Protein AF-A0AAD8D7Z9-F1 (afdb_monomer)

Secondary structure (DSSP, 8-state):
--HHHHHHHHHHHHHHHHHHHHHHHHHHHHHHHHHHHHHHHHHHHHHTEEESSTTS--EEEHHHHHHHHT--SHHHHHHHHHHHHS-HHHHHHEETT-B--TT-TTSPPBEEPPHHHHHHHHHHHHHH-TT--HHHHHHHHHHHHHHHHHHHHHHHHHHT--

Foldseek 3Di:
DDPVVVVVVVVVVVVVVVVVVVVVVVVVVVVVVVVVVVVVVVVVQVVQWDQLAPPLPQTFGNVLSVVLVPDPDLLSNLLSLLVRRDPLVLLLQAACCWADDPVCPPGDTGHHDDVSSLVSSVRSSCVVPVPDDPVNSNVSSRVSSVVSNVVVVVVVVVVVVD

Sequence (162 aa):
MSAKQDRCDNILKKLKAAHEEADSEADQLMALKNKVEKLEEENNSLKHKGEIHPGSNVFAEELAWALTNKATSCTSFVRSLTLAVFDVETLVRSNLRGGRNKRQQDGERKDGLDSTKVHAIYAATLAKFPTATKSQIGSTINRKIAELRHNLRKQDTDKSSD

Nearest PDB structures (foldseek):
  4ix7-assembly1_B  TM=8.708E-01  e=8.596E-07  Drosophila melanogaster
  4x0g-assembly2_D  TM=8.511E-01  e=5.430E-06  Drosophila melanogaster
  7yul-assembly1_A  TM=9.260E-01  e=1.452E-03  Homo sapiens
  8yzs-assembly2_B  TM=8.467E-01  e=2.075E-03  Homo sapiens
  7bv9-assembly1_A  TM=8.140E-01  e=3.990E-03  Homo sapiens

Mean predicted aligned error: 10.51 Å

InterPro domains:
  IPR018379 BEN domain [PF10523] (76-144)
  IPR018379 BEN domain [PS51457] (55-152)
  IPR018379 BEN domain [SM01025] (75-152)

pLDDT: mean 89.29, std 10.15, range [48.78, 98.44]

Radius of gyration: 27.88 Å; Cα contacts (8 Å, |Δi|>4): 133; chains: 1; bounding box: 58×41×95 Å

Organism: NCBI:txid40147

Solvent-accessible surface area (backbone atoms only — not comparable to full-atom values): 9048 Å² total; per-residue (Å²): 134,60,77,66,57,62,51,51,54,54,50,53,53,52,54,50,53,55,49,56,52,50,54,53,51,51,54,52,50,51,57,49,49,57,51,49,54,54,50,50,53,51,50,54,57,58,72,41,47,39,69,61,29,93,92,55,89,40,58,19,45,38,67,49,44,55,57,25,68,67,44,91,42,70,66,57,24,53,53,42,44,50,59,36,66,39,56,68,71,57,41,59,57,31,32,84,79,30,54,60,51,88,90,37,88,85,46,76,71,24,48,49,47,63,62,68,58,52,50,32,51,52,50,34,45,42,71,78,34,73,87,62,49,73,66,60,54,52,50,49,52,50,50,50,33,52,50,53,46,52,52,52,57,49,54,56,55,58,67,73,74,114

Structure (mmCIF, N/CA/C/O backbone):
data_AF-A0AAD8D7Z9-F1
#
_entry.id   AF-A0AAD8D7Z9-F1
#
loop_
_atom_site.group_PDB
_atom_site.id
_atom_site.type_symbol
_atom_site.label_atom_id
_atom_site.label_alt_id
_atom_site.label_comp_id
_atom_site.label_asym_id
_atom_site.label_entity_id
_atom_site.label_seq_id
_atom_site.pdbx_PDB_ins_code
_atom_site.Cartn_x
_atom_site.Cartn_y
_atom_site.Cartn_z
_atom_site.occupancy
_atom_site.B_iso_or_equiv
_atom_site.auth_seq_id
_atom_site.auth_comp_id
_atom_site.auth_asym_id
_atom_site.auth_atom_id
_atom_site.pdbx_PDB_model_num
ATOM 1 N N . MET A 1 1 ? -23.787 8.115 73.960 1.00 55.91 1 MET A N 1
ATOM 2 C CA . MET A 1 1 ? -23.881 8.461 72.525 1.00 55.91 1 MET A CA 1
ATOM 3 C C . MET A 1 1 ? -25.241 7.982 72.040 1.00 55.91 1 MET A C 1
ATOM 5 O O . MET A 1 1 ? -25.643 6.888 72.408 1.00 55.91 1 MET A O 1
ATOM 9 N N . SER A 1 2 ? -26.020 8.857 71.403 1.00 69.50 2 SER A N 1
ATOM 10 C CA . SER A 1 2 ? -27.437 8.620 71.082 1.00 69.50 2 SER A CA 1
ATOM 11 C C . SER A 1 2 ? -27.564 7.673 69.890 1.00 69.50 2 SER A C 1
ATOM 13 O O . SER A 1 2 ? -26.926 7.919 68.875 1.00 69.50 2 SER A O 1
ATOM 15 N N . ALA A 1 3 ? -28.441 6.665 69.956 1.00 71.56 3 ALA A N 1
ATOM 16 C CA . ALA A 1 3 ? -28.712 5.720 68.860 1.00 71.56 3 ALA A CA 1
ATOM 17 C C . ALA A 1 3 ? -29.113 6.394 67.527 1.00 71.56 3 ALA A C 1
ATOM 19 O O . ALA A 1 3 ? -29.082 5.774 66.465 1.00 71.56 3 ALA A O 1
ATOM 20 N N . LYS A 1 4 ? -29.499 7.678 67.565 1.00 74.06 4 LYS A N 1
ATOM 21 C CA . LYS A 1 4 ? -29.727 8.497 66.367 1.00 74.06 4 LYS A CA 1
ATOM 22 C C . LYS A 1 4 ? -28.421 8.893 65.662 1.00 74.06 4 LYS A C 1
ATOM 24 O O . LYS A 1 4 ? -28.411 8.942 64.438 1.00 74.06 4 LYS A O 1
ATOM 29 N N . GLN A 1 5 ? -27.347 9.135 66.414 1.00 78.12 5 GLN A N 1
ATOM 30 C CA . GLN A 1 5 ? -26.030 9.517 65.896 1.00 78.12 5 GLN A CA 1
ATOM 31 C C . GLN A 1 5 ? -25.410 8.360 65.102 1.00 78.12 5 GLN A C 1
ATOM 33 O O . GLN A 1 5 ? -25.093 8.522 63.928 1.00 78.12 5 GLN A O 1
ATOM 38 N N . ASP A 1 6 ? -25.396 7.162 65.693 1.00 81.19 6 ASP A N 1
ATOM 39 C CA . ASP A 1 6 ? -24.858 5.955 65.052 1.00 81.19 6 ASP A CA 1
ATOM 40 C C . ASP A 1 6 ? -25.623 5.600 63.766 1.00 81.19 6 ASP A C 1
ATOM 42 O O . ASP A 1 6 ? -25.055 5.094 62.798 1.00 81.19 6 ASP A O 1
ATOM 46 N N . ARG A 1 7 ? -26.932 5.893 63.726 1.00 83.69 7 ARG A N 1
ATOM 47 C CA . ARG A 1 7 ? -27.777 5.670 62.547 1.00 83.69 7 ARG A CA 1
ATOM 48 C C . ARG A 1 7 ? -27.447 6.646 61.417 1.00 83.69 7 ARG A C 1
ATOM 50 O O . ARG A 1 7 ? -27.408 6.223 60.263 1.00 83.69 7 ARG A O 1
ATOM 57 N N . CYS A 1 8 ? -27.188 7.915 61.736 1.00 84.75 8 CYS A N 1
ATOM 58 C CA . CYS A 1 8 ? -26.749 8.910 60.756 1.00 84.75 8 CYS A CA 1
ATOM 59 C C . CYS A 1 8 ? -25.375 8.563 60.172 1.00 84.75 8 CYS A C 1
ATOM 61 O O . CYS A 1 8 ? -25.218 8.596 58.953 1.00 84.75 8 CYS A O 1
ATOM 63 N N . ASP A 1 9 ? -24.420 8.152 61.005 1.00 87.62 9 ASP A N 1
ATOM 64 C CA . ASP A 1 9 ? -23.067 7.804 60.555 1.00 87.62 9 ASP A CA 1
ATOM 65 C C . ASP A 1 9 ? -23.071 6.587 59.619 1.00 87.62 9 ASP A C 1
ATOM 67 O O . ASP A 1 9 ? -22.369 6.558 58.605 1.00 87.62 9 ASP A O 1
ATOM 71 N N . ASN A 1 10 ? -23.929 5.601 59.898 1.00 87.81 10 ASN A N 1
ATOM 72 C CA . ASN A 1 10 ? -24.093 4.424 59.044 1.00 87.81 10 ASN A CA 1
ATOM 73 C C . ASN A 1 10 ? -24.720 4.772 57.680 1.00 87.81 10 ASN A C 1
ATOM 75 O O . ASN A 1 10 ? -24.324 4.217 56.655 1.00 87.81 10 ASN A O 1
ATOM 79 N N . ILE A 1 11 ? -25.676 5.710 57.646 1.00 89.56 11 ILE A N 1
ATOM 80 C CA . ILE A 1 11 ? -26.268 6.214 56.395 1.00 89.56 11 ILE A CA 1
ATOM 81 C C . ILE A 1 11 ? -25.214 6.971 55.579 1.00 89.56 11 ILE A C 1
ATOM 83 O O . ILE A 1 11 ? -25.060 6.705 54.390 1.00 89.56 11 ILE A O 1
ATOM 87 N N . LEU A 1 12 ? -24.438 7.849 56.217 1.00 86.50 12 LEU A N 1
ATOM 88 C CA . LEU A 1 12 ? -23.358 8.606 55.577 1.00 86.50 12 LEU A CA 1
ATOM 89 C C . LEU A 1 12 ? -22.285 7.693 54.973 1.00 86.50 12 LEU A C 1
ATOM 91 O O . LEU A 1 12 ? -21.824 7.932 53.859 1.00 86.50 12 LEU A O 1
ATOM 95 N N . LYS A 1 13 ? -21.913 6.620 55.680 1.00 90.00 13 LYS A N 1
ATOM 96 C CA . LYS A 1 13 ? -20.932 5.641 55.198 1.00 90.00 13 LYS A CA 1
ATOM 97 C C . LYS A 1 13 ? -21.442 4.861 53.982 1.00 90.00 13 LYS A C 1
ATOM 99 O O . LYS A 1 13 ? -20.690 4.673 53.032 1.00 90.00 13 LYS A O 1
ATOM 104 N N . LYS A 1 14 ? -22.723 4.469 53.980 1.00 89.62 14 LYS A N 1
ATOM 105 C CA . LYS A 1 14 ? -23.369 3.827 52.821 1.00 89.62 14 LYS A CA 1
ATOM 106 C C . LYS A 1 14 ? -23.467 4.761 51.614 1.00 89.62 14 LYS A C 1
ATOM 108 O O . LYS A 1 14 ? -23.216 4.320 50.501 1.00 89.62 14 LYS A O 1
ATOM 113 N N . LEU A 1 15 ? -23.793 6.036 51.833 1.00 87.50 15 LEU A N 1
ATOM 114 C CA . LEU A 1 15 ? -23.876 7.033 50.760 1.00 87.50 15 LEU A CA 1
ATOM 115 C C . LEU A 1 15 ? -22.512 7.304 50.110 1.00 87.50 15 LEU A C 1
ATOM 117 O O . LEU A 1 15 ? -22.446 7.424 48.893 1.00 87.50 15 LEU A O 1
ATOM 121 N N . LYS A 1 16 ? -21.427 7.357 50.895 1.00 89.38 16 LYS A N 1
ATOM 122 C CA . LYS A 1 16 ? -20.064 7.511 50.354 1.00 89.38 16 LYS A CA 1
ATOM 123 C C . LYS A 1 16 ? -19.630 6.313 49.512 1.00 89.38 16 LYS A C 1
ATOM 125 O O . LYS A 1 16 ? -19.153 6.512 48.406 1.00 89.38 16 LYS A O 1
ATOM 130 N N . ALA A 1 17 ? -19.854 5.095 50.009 1.00 86.44 17 ALA A N 1
ATOM 131 C CA . ALA A 1 17 ? -19.523 3.881 49.264 1.00 86.44 17 ALA A CA 1
ATOM 132 C C . ALA A 1 17 ? -20.288 3.803 47.931 1.00 86.44 17 ALA A C 1
ATOM 134 O O . ALA A 1 17 ? -19.689 3.517 46.903 1.00 86.44 17 ALA A O 1
ATOM 135 N N . ALA A 1 18 ? -21.583 4.143 47.932 1.00 83.94 18 ALA A N 1
ATOM 136 C CA . ALA A 1 18 ? -22.387 4.181 46.710 1.00 83.94 18 ALA A CA 1
ATOM 137 C C . ALA A 1 18 ? -21.912 5.250 45.704 1.00 83.94 18 ALA A C 1
ATOM 139 O O . ALA A 1 18 ? -22.029 5.045 44.501 1.00 83.94 18 ALA A O 1
ATOM 140 N N . HIS A 1 19 ? -21.379 6.383 46.177 1.00 82.88 19 HIS A N 1
ATOM 141 C CA . HIS A 1 19 ? -20.808 7.416 45.307 1.00 82.88 19 HIS A CA 1
ATOM 142 C C . HIS A 1 19 ? -19.493 6.957 44.663 1.00 82.88 19 HIS A C 1
ATOM 144 O O . HIS A 1 19 ? -19.308 7.138 43.467 1.00 82.88 19 HIS A O 1
ATOM 150 N N . GLU A 1 20 ? -18.598 6.338 45.437 1.00 83.75 20 GLU A N 1
ATOM 151 C CA . GLU A 1 20 ? -17.330 5.796 44.920 1.00 83.75 20 GLU A CA 1
ATOM 152 C C . GLU A 1 20 ? -17.565 4.675 43.893 1.00 83.75 20 GLU A C 1
ATOM 154 O O . GLU A 1 20 ? -16.866 4.589 42.883 1.00 83.75 20 GLU A O 1
ATOM 159 N N . GLU A 1 21 ? -18.576 3.834 44.125 1.00 85.94 21 GLU A N 1
ATOM 160 C CA . GLU A 1 21 ? -18.978 2.772 43.199 1.00 85.94 21 GLU A CA 1
ATOM 161 C C . GLU A 1 21 ? -19.547 3.357 41.892 1.00 85.94 21 GLU A C 1
ATOM 163 O O . GLU A 1 21 ? -19.145 2.938 40.807 1.00 85.94 21 GLU A O 1
ATOM 168 N N . ALA A 1 22 ? -20.379 4.403 41.978 1.00 81.31 22 ALA A N 1
ATOM 169 C CA . ALA A 1 22 ? -20.911 5.112 40.812 1.00 81.31 22 ALA A CA 1
ATOM 170 C C . ALA A 1 22 ? -19.828 5.840 39.989 1.00 81.31 22 ALA A C 1
ATOM 172 O O . ALA A 1 22 ? -19.892 5.837 38.758 1.00 81.31 22 ALA A O 1
ATOM 173 N N . ASP A 1 23 ? -18.817 6.428 40.639 1.00 83.12 23 ASP A N 1
ATOM 174 C CA . ASP A 1 23 ? -17.679 7.050 39.946 1.00 83.12 23 ASP A CA 1
ATOM 175 C C . ASP A 1 23 ? -16.860 5.994 39.178 1.00 83.12 23 ASP A C 1
ATOM 177 O O . ASP A 1 23 ? -16.496 6.199 38.018 1.00 83.12 23 ASP A O 1
ATOM 181 N N . SER A 1 24 ? -16.647 4.814 39.777 1.00 88.75 24 SER A N 1
ATOM 182 C CA . SER A 1 24 ? -15.975 3.693 39.106 1.00 88.75 24 SER A CA 1
ATOM 183 C C . SER A 1 24 ? -16.762 3.174 37.897 1.00 88.75 24 SER A C 1
ATOM 185 O O . SER A 1 24 ? -16.171 2.872 36.856 1.00 88.75 24 SER A O 1
ATOM 187 N N . GLU A 1 25 ? -18.090 3.092 37.999 1.00 91.62 25 GLU A N 1
ATOM 188 C CA . GLU A 1 25 ? -18.959 2.717 36.878 1.00 91.62 25 GLU A CA 1
ATOM 189 C C . GLU A 1 25 ? -18.914 3.749 35.740 1.00 91.62 25 GLU A C 1
ATOM 191 O O . GLU A 1 25 ? -18.888 3.372 34.563 1.00 91.62 25 GLU A O 1
ATOM 196 N N . ALA A 1 26 ? -18.857 5.045 36.061 1.00 90.44 26 ALA A N 1
ATOM 197 C CA . ALA A 1 26 ? -18.771 6.115 35.070 1.00 90.44 26 ALA A CA 1
ATOM 198 C C . ALA A 1 26 ? -17.458 6.064 34.267 1.00 90.44 26 ALA A C 1
ATOM 200 O O . ALA A 1 26 ? -17.483 6.190 33.037 1.00 90.44 26 ALA A O 1
ATOM 201 N N . ASP A 1 27 ? -16.330 5.809 34.934 1.00 91.50 27 ASP A N 1
ATOM 202 C CA . ASP A 1 27 ? -15.025 5.639 34.287 1.00 91.50 27 ASP A CA 1
ATOM 203 C C . ASP A 1 27 ? -15.002 4.415 33.363 1.00 91.50 27 ASP A C 1
ATOM 205 O O . ASP A 1 27 ? -14.537 4.485 32.218 1.00 91.50 27 ASP A O 1
ATOM 209 N N . GLN A 1 28 ? -15.564 3.292 33.823 1.00 92.25 28 GLN A N 1
ATOM 210 C CA . GLN A 1 28 ? -15.706 2.084 33.008 1.00 92.25 28 GLN A CA 1
ATOM 211 C C . GLN A 1 28 ? -16.589 2.336 31.780 1.00 92.25 28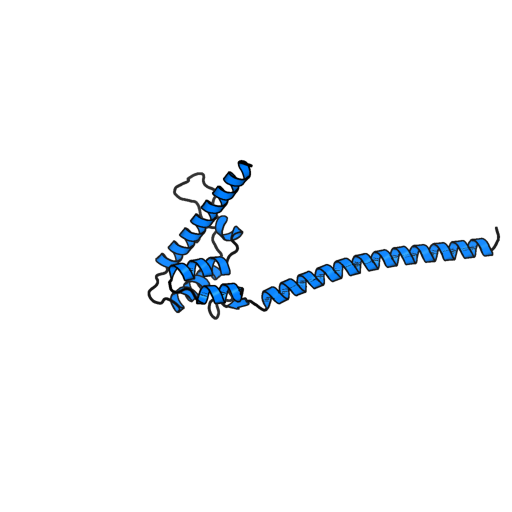 GLN A C 1
ATOM 213 O O . GLN A 1 28 ? -16.250 1.901 30.676 1.00 92.25 28 GLN A O 1
ATOM 218 N N . LEU A 1 29 ? -17.689 3.078 31.941 1.00 93.56 29 LEU A N 1
ATOM 219 C CA . LEU A 1 29 ? -18.580 3.443 30.843 1.00 93.56 29 LEU A CA 1
ATOM 220 C C . LEU A 1 29 ? -17.878 4.345 29.817 1.00 93.56 29 LEU A C 1
ATOM 222 O O . LEU A 1 29 ? -18.062 4.147 28.615 1.00 93.56 29 LEU A O 1
ATOM 226 N N . MET A 1 30 ? -17.056 5.304 30.258 1.00 92.50 30 MET A N 1
ATOM 227 C CA . MET A 1 30 ? -16.249 6.135 29.356 1.00 92.50 30 MET A CA 1
ATOM 228 C C . MET A 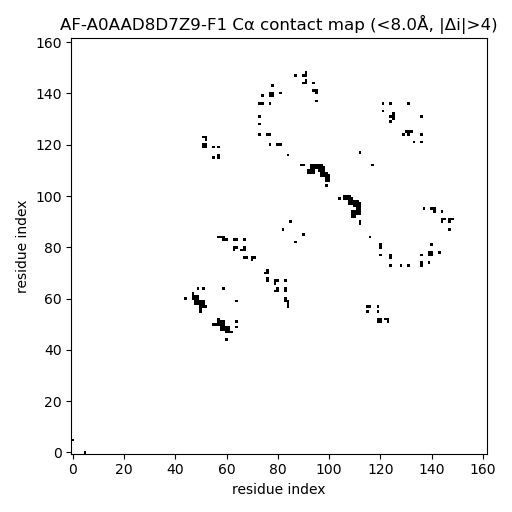1 30 ? -15.232 5.301 28.572 1.00 92.50 30 MET A C 1
ATOM 230 O O . MET A 1 30 ? -15.144 5.424 27.349 1.00 92.50 30 MET A O 1
ATOM 234 N N . ALA A 1 31 ? -14.507 4.404 29.245 1.00 94.19 31 ALA A N 1
ATOM 235 C CA . ALA A 1 31 ? -13.552 3.517 28.587 1.00 94.19 31 ALA A CA 1
ATOM 236 C C . ALA A 1 31 ? -14.234 2.611 27.548 1.00 94.19 31 ALA A C 1
ATOM 238 O O . ALA A 1 31 ? -13.701 2.397 26.455 1.00 94.19 31 ALA A O 1
ATOM 239 N N . LEU A 1 32 ? -15.432 2.108 27.865 1.00 94.62 32 LEU A N 1
ATOM 240 C CA . LEU A 1 32 ? -16.209 1.273 26.956 1.00 94.62 32 LEU A CA 1
ATOM 241 C C . LEU A 1 32 ? -16.701 2.062 25.736 1.00 94.62 32 LEU A C 1
ATOM 243 O O . LEU A 1 32 ? -16.567 1.571 24.618 1.00 94.62 32 LEU A O 1
ATOM 247 N N . LYS A 1 33 ? -17.205 3.289 25.926 1.00 94.38 33 LYS A N 1
ATOM 248 C CA . LYS A 1 33 ? -17.637 4.172 24.828 1.00 94.38 33 LYS A CA 1
ATOM 249 C C . LYS A 1 33 ? -16.502 4.462 23.848 1.00 94.38 33 LYS A C 1
ATOM 251 O O . LYS A 1 33 ? -16.674 4.231 22.657 1.00 94.38 33 LYS A O 1
ATOM 256 N N . ASN A 1 34 ? -15.327 4.841 24.351 1.00 94.19 34 ASN A N 1
ATOM 257 C CA . ASN A 1 34 ? -14.151 5.095 23.510 1.00 94.19 34 ASN A CA 1
ATOM 258 C C . ASN A 1 34 ? -13.728 3.843 22.725 1.00 94.19 34 ASN A C 1
ATOM 260 O O . ASN A 1 34 ? -13.281 3.919 21.581 1.00 94.19 34 ASN A O 1
ATOM 264 N N . LYS A 1 35 ? -13.867 2.658 23.333 1.00 95.19 35 LYS A N 1
ATOM 265 C CA . LYS A 1 35 ? -13.570 1.390 22.663 1.00 95.19 35 LYS A CA 1
ATOM 266 C C . LYS A 1 35 ? -14.581 1.071 21.561 1.00 95.19 35 LYS A C 1
ATOM 268 O O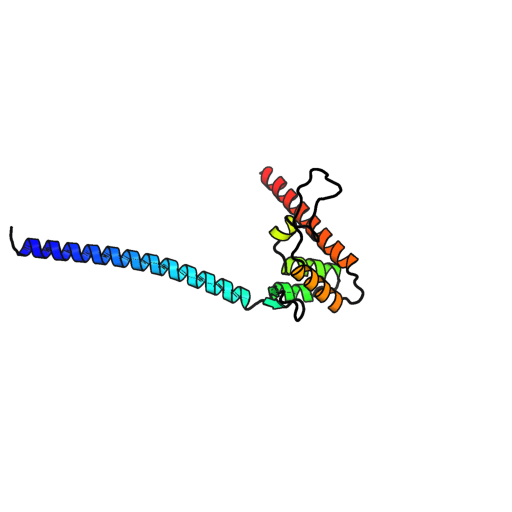 . LYS A 1 35 ? -14.171 0.576 20.516 1.00 95.19 35 LYS A O 1
ATOM 273 N N . VAL A 1 36 ? -15.868 1.340 21.787 1.00 94.25 36 VAL A N 1
ATOM 274 C CA . VAL A 1 36 ? -16.923 1.169 20.776 1.00 94.25 36 VAL A CA 1
ATOM 275 C C . VAL A 1 36 ? -16.693 2.111 19.600 1.00 94.25 36 VAL A C 1
ATOM 277 O O . VAL A 1 36 ? -16.656 1.635 18.474 1.00 94.25 36 VAL A O 1
ATOM 280 N N . GLU A 1 37 ? -16.434 3.394 19.852 1.00 94.19 37 GLU A N 1
ATOM 281 C CA . GLU A 1 37 ? -16.146 4.384 18.804 1.00 94.19 37 GLU A CA 1
ATOM 282 C C . GLU A 1 37 ? -14.959 3.949 17.932 1.00 94.19 37 GLU A C 1
ATOM 284 O O . GLU A 1 37 ? -15.065 3.872 16.710 1.00 94.19 37 GLU A O 1
ATOM 289 N N . LYS A 1 38 ? -13.860 3.512 18.559 1.00 91.94 38 LYS A N 1
ATOM 290 C CA . LYS A 1 38 ? -12.692 2.992 17.836 1.00 91.94 38 LYS A CA 1
ATOM 291 C C . LYS A 1 38 ? -13.014 1.758 16.980 1.00 91.94 38 LYS A C 1
ATOM 293 O O . LYS A 1 38 ? -12.491 1.611 15.877 1.00 91.94 38 LYS A O 1
ATOM 298 N N . LEU A 1 39 ? -13.855 0.854 17.484 1.00 88.94 39 LEU A N 1
ATOM 299 C CA . LEU A 1 39 ? -14.287 -0.336 16.743 1.00 88.94 39 LEU A CA 1
ATOM 300 C C . LEU A 1 39 ? -15.241 0.014 15.595 1.00 88.94 39 LEU A C 1
ATOM 302 O O . LEU A 1 39 ? -15.226 -0.660 14.566 1.00 88.94 39 LEU A O 1
ATOM 306 N N . GLU A 1 40 ? -16.071 1.044 15.750 1.00 87.50 40 GLU A N 1
ATOM 307 C CA . GLU A 1 40 ? -16.947 1.554 14.695 1.00 87.50 40 GLU A CA 1
ATOM 308 C C . GLU A 1 40 ? -16.141 2.209 13.569 1.00 87.50 40 GLU A C 1
ATOM 310 O O . GLU A 1 40 ? -16.402 1.934 12.396 1.00 87.50 40 GLU A O 1
ATOM 315 N N . GLU A 1 41 ? -15.114 2.992 13.906 1.00 82.75 41 GLU A N 1
ATOM 316 C CA . GLU A 1 41 ? -14.156 3.540 12.941 1.00 82.75 41 GLU A CA 1
ATOM 317 C C . GLU A 1 41 ? -13.420 2.431 12.178 1.00 82.75 41 GLU A C 1
ATOM 319 O O . GLU A 1 41 ? -13.343 2.463 10.946 1.00 82.75 41 GLU A O 1
ATOM 324 N N . GLU A 1 42 ? -12.925 1.410 12.884 1.00 78.06 42 GLU A N 1
ATOM 325 C CA . GLU A 1 42 ? -12.249 0.264 12.270 1.00 78.06 42 GLU A CA 1
ATOM 326 C C . GLU A 1 42 ? -13.196 -0.521 11.348 1.00 78.06 42 GLU A C 1
ATOM 328 O O . GLU A 1 42 ? -12.843 -0.831 10.207 1.00 78.06 42 GLU A O 1
ATOM 333 N N . ASN A 1 43 ? -14.434 -0.773 11.784 1.00 75.75 43 ASN A N 1
ATOM 334 C CA . ASN A 1 43 ? -15.447 -1.430 10.958 1.00 75.75 43 ASN A CA 1
ATOM 335 C C . ASN A 1 43 ? -15.811 -0.618 9.714 1.00 75.75 43 ASN A C 1
ATOM 337 O O . ASN A 1 43 ? -15.945 -1.186 8.630 1.00 75.75 43 ASN A O 1
ATOM 341 N N . ASN A 1 44 ? -15.974 0.698 9.839 1.00 71.81 44 ASN A N 1
ATOM 342 C CA . ASN A 1 44 ? -16.254 1.554 8.690 1.00 71.81 44 ASN A CA 1
ATOM 343 C C . ASN A 1 44 ? -15.063 1.585 7.724 1.00 71.81 44 ASN A C 1
ATOM 345 O O . ASN A 1 44 ? -15.261 1.457 6.517 1.00 71.81 44 ASN A O 1
ATOM 349 N N . SER A 1 45 ? -13.829 1.636 8.235 1.00 67.62 45 SER A N 1
ATOM 350 C CA . SER A 1 45 ? -12.624 1.501 7.410 1.00 67.62 45 SER A CA 1
ATOM 351 C C . SER A 1 45 ? -12.594 0.169 6.655 1.00 67.62 45 SER A C 1
ATOM 353 O O . SER A 1 45 ? -12.195 0.134 5.494 1.00 67.62 45 SER A O 1
ATOM 355 N N . LEU A 1 46 ? -13.029 -0.933 7.275 1.00 67.62 46 LEU A N 1
ATOM 356 C CA . LEU A 1 46 ? -13.070 -2.256 6.646 1.00 67.62 46 LEU A CA 1
ATOM 357 C C . LEU A 1 46 ? -14.175 -2.398 5.588 1.00 67.62 46 LEU A C 1
ATOM 359 O O . LEU A 1 46 ? -13.951 -3.076 4.586 1.00 67.62 46 LEU A O 1
ATOM 363 N N . LYS A 1 47 ? -15.336 -1.754 5.771 1.00 66.31 47 LYS A N 1
ATOM 364 C CA . LYS A 1 47 ? -16.465 -1.806 4.818 1.00 66.31 47 LYS A CA 1
ATOM 365 C C . LYS A 1 47 ? -16.147 -1.174 3.463 1.00 66.31 47 LYS A C 1
ATOM 367 O O . LYS A 1 47 ? -16.705 -1.599 2.457 1.00 66.31 47 LYS A O 1
ATOM 372 N N . HIS A 1 48 ? -15.235 -0.208 3.429 1.00 72.38 48 HIS A N 1
ATOM 373 C CA . HIS A 1 48 ? -14.848 0.523 2.223 1.00 72.38 48 HIS A CA 1
ATOM 374 C C . HIS A 1 48 ? -13.517 0.032 1.659 1.00 72.38 48 HIS A C 1
ATOM 376 O O . HIS A 1 48 ? -12.642 0.835 1.343 1.00 72.38 48 HIS A O 1
ATOM 382 N N . LYS A 1 49 ? -13.311 -1.285 1.558 1.00 83.06 49 LYS A N 1
ATOM 383 C CA . LYS A 1 49 ? -12.093 -1.847 0.959 1.00 83.06 49 LYS A CA 1
ATOM 384 C C . LYS A 1 49 ? -12.419 -2.712 -0.252 1.00 83.06 49 LYS A C 1
ATOM 386 O O . LYS A 1 49 ? -13.190 -3.661 -0.164 1.00 83.06 49 LYS A O 1
ATOM 391 N N . GLY A 1 50 ? -11.805 -2.385 -1.386 1.00 86.62 50 GLY A N 1
ATOM 392 C CA . GLY A 1 50 ? -11.904 -3.152 -2.625 1.00 86.62 50 GLY A CA 1
ATOM 393 C C . GLY A 1 50 ? -10.726 -4.109 -2.774 1.00 86.62 50 GLY A C 1
ATOM 394 O O . GLY A 1 50 ? -9.579 -3.723 -2.533 1.00 86.62 50 GLY A O 1
ATOM 395 N N . GLU A 1 51 ? -10.989 -5.352 -3.181 1.00 93.31 51 GLU A N 1
ATOM 396 C CA . GLU A 1 51 ? -9.918 -6.292 -3.519 1.00 93.31 51 GLU A CA 1
ATOM 397 C C . GLU A 1 51 ? -9.195 -5.812 -4.787 1.00 93.31 51 GLU A C 1
ATOM 399 O O . GLU A 1 51 ? -9.823 -5.546 -5.815 1.00 93.31 51 GLU A O 1
ATOM 404 N N . ILE A 1 52 ? -7.866 -5.686 -4.726 1.00 95.38 52 ILE A N 1
ATOM 405 C CA . ILE A 1 52 ? -7.086 -5.112 -5.836 1.00 95.38 52 ILE A CA 1
ATOM 406 C C . ILE A 1 52 ? -6.910 -6.087 -7.005 1.00 95.38 52 ILE A C 1
ATOM 408 O O . ILE A 1 52 ? -6.645 -5.681 -8.138 1.00 95.38 52 ILE A O 1
ATOM 412 N N . HIS A 1 53 ? -7.029 -7.384 -6.726 1.00 95.06 53 HIS A N 1
ATOM 413 C CA . HIS A 1 53 ? -7.008 -8.459 -7.706 1.00 95.06 53 HIS A CA 1
ATOM 414 C C . HIS A 1 53 ? -7.812 -9.648 -7.165 1.00 95.06 53 HIS A C 1
ATOM 416 O O . HIS A 1 53 ? -7.511 -10.073 -6.050 1.00 95.06 53 HIS A O 1
ATOM 422 N N . PRO A 1 54 ? -8.777 -10.206 -7.918 1.00 93.81 54 PRO A N 1
ATOM 423 C CA . PRO A 1 54 ? -9.615 -11.303 -7.440 1.00 93.81 54 PRO A CA 1
ATOM 424 C C . PRO A 1 54 ? -8.814 -12.496 -6.906 1.00 93.81 54 PRO A C 1
ATOM 426 O O . PRO A 1 54 ? -7.915 -12.999 -7.582 1.00 93.81 54 PRO A O 1
ATOM 429 N N . GLY A 1 55 ? -9.159 -12.958 -5.705 1.00 93.88 55 GLY A N 1
ATOM 430 C CA . GLY A 1 55 ? -8.537 -14.117 -5.056 1.00 93.88 55 GLY A CA 1
ATOM 431 C C . GLY A 1 55 ? -7.140 -13.861 -4.482 1.00 93.88 55 GLY A C 1
ATOM 432 O O . GLY A 1 55 ? -6.469 -14.804 -4.064 1.00 93.88 55 GLY A O 1
ATOM 433 N N . SER A 1 56 ? -6.683 -12.607 -4.452 1.00 94.31 56 SER A N 1
ATOM 434 C CA . SER A 1 56 ? -5.415 -12.238 -3.819 1.00 94.31 56 SER A CA 1
ATOM 435 C C . SER A 1 56 ? -5.536 -12.035 -2.310 1.00 94.31 56 SER A C 1
ATOM 437 O O . SER A 1 56 ? -4.520 -12.086 -1.619 1.00 94.31 56 SER A O 1
ATOM 439 N N . ASN A 1 57 ? -6.750 -11.787 -1.802 1.00 94.44 57 ASN A N 1
ATOM 440 C CA . ASN A 1 57 ? -7.019 -11.340 -0.432 1.00 94.44 57 ASN A CA 1
ATOM 441 C C . ASN A 1 57 ? -6.229 -10.076 -0.042 1.00 94.44 57 ASN A C 1
ATOM 443 O O . ASN A 1 57 ? -5.959 -9.831 1.135 1.00 94.44 57 ASN A O 1
ATOM 447 N N . VAL A 1 58 ? -5.848 -9.262 -1.032 1.00 95.50 58 VAL A N 1
ATOM 448 C CA . VAL A 1 58 ? -5.193 -7.971 -0.823 1.00 95.50 58 VAL A CA 1
ATOM 449 C C . VAL A 1 58 ? -6.187 -6.876 -1.156 1.00 95.50 58 VAL A C 1
ATOM 451 O O . VAL A 1 58 ? -6.706 -6.790 -2.269 1.00 95.50 58 VAL A O 1
ATOM 454 N N . PHE A 1 59 ? -6.426 -6.018 -0.175 1.00 94.31 59 PHE A N 1
ATOM 455 C CA . PHE A 1 59 ? -7.431 -4.975 -0.260 1.00 94.31 59 PHE A CA 1
ATOM 456 C C . PHE A 1 59 ? -6.792 -3.594 -0.166 1.00 94.31 59 PHE A C 1
ATOM 458 O O . PHE A 1 59 ? -5.798 -3.403 0.538 1.00 94.31 59 PHE A O 1
ATOM 465 N N . ALA A 1 60 ? -7.391 -2.639 -0.863 1.00 93.31 60 ALA A N 1
ATOM 466 C CA . ALA A 1 60 ? -7.081 -1.222 -0.764 1.00 93.31 60 ALA A CA 1
ATOM 467 C C . ALA A 1 60 ? -8.348 -0.453 -0.382 1.00 93.31 60 ALA A C 1
ATOM 469 O O . ALA A 1 60 ? -9.457 -0.901 -0.675 1.00 93.31 60 ALA A O 1
ATOM 470 N N . GLU A 1 61 ? -8.183 0.706 0.253 1.00 91.81 61 GLU A N 1
ATOM 471 C CA . GLU A 1 61 ? -9.291 1.635 0.496 1.00 91.81 61 GLU A CA 1
ATOM 472 C C . GLU A 1 61 ? -10.034 1.933 -0.817 1.00 91.81 61 GLU A C 1
ATOM 474 O O . GLU A 1 61 ? -9.413 2.138 -1.860 1.00 91.81 61 GLU A O 1
ATOM 479 N N . GLU A 1 62 ? -11.361 1.956 -0.775 1.00 88.06 62 GLU A N 1
ATOM 480 C CA . GLU A 1 62 ? -12.251 2.075 -1.928 1.00 88.06 62 GLU A CA 1
ATOM 481 C C . GLU A 1 62 ? -11.943 3.326 -2.752 1.00 88.06 62 GLU A C 1
ATOM 483 O O . GLU A 1 62 ? -11.793 3.239 -3.972 1.00 88.06 62 GLU A O 1
ATOM 488 N N . LEU A 1 63 ? -11.755 4.476 -2.096 1.00 89.94 63 LEU A N 1
ATOM 489 C CA . LEU A 1 63 ? -11.397 5.720 -2.774 1.00 89.94 63 LEU A CA 1
ATOM 490 C C . LEU A 1 63 ? -10.015 5.619 -3.435 1.00 89.94 63 LEU A C 1
ATOM 492 O O . LEU A 1 63 ? -9.861 5.958 -4.612 1.00 89.94 63 LEU A O 1
ATOM 496 N N . ALA A 1 64 ? -9.012 5.116 -2.710 1.00 92.38 64 ALA A N 1
ATOM 497 C CA . ALA A 1 64 ? -7.659 4.932 -3.232 1.00 92.38 64 ALA A CA 1
ATOM 498 C C . ALA A 1 64 ? -7.639 3.949 -4.416 1.00 92.38 64 ALA A C 1
ATOM 500 O O . ALA A 1 64 ? -6.943 4.172 -5.415 1.00 92.38 64 ALA A O 1
ATOM 501 N N . TRP A 1 65 ? -8.446 2.891 -4.347 1.00 93.44 65 TRP A N 1
ATOM 502 C CA . TRP A 1 65 ? -8.614 1.911 -5.410 1.00 93.44 65 TRP A CA 1
ATOM 503 C C . TRP A 1 65 ? -9.327 2.501 -6.630 1.00 93.44 65 TRP A C 1
ATOM 505 O O . TRP A 1 65 ? -8.860 2.336 -7.761 1.00 93.44 65 TRP A O 1
ATOM 515 N N . ALA A 1 66 ? -10.403 3.262 -6.427 1.00 91.38 66 ALA A N 1
ATOM 516 C CA . ALA A 1 66 ? -11.120 3.956 -7.493 1.00 91.38 66 ALA A CA 1
ATOM 517 C C . ALA A 1 66 ? -10.222 4.973 -8.215 1.00 91.38 66 ALA A C 1
ATOM 519 O O . ALA A 1 66 ? -10.197 5.020 -9.448 1.00 91.38 66 ALA A O 1
ATOM 520 N N . LEU A 1 67 ? -9.432 5.752 -7.470 1.00 92.50 67 LEU A 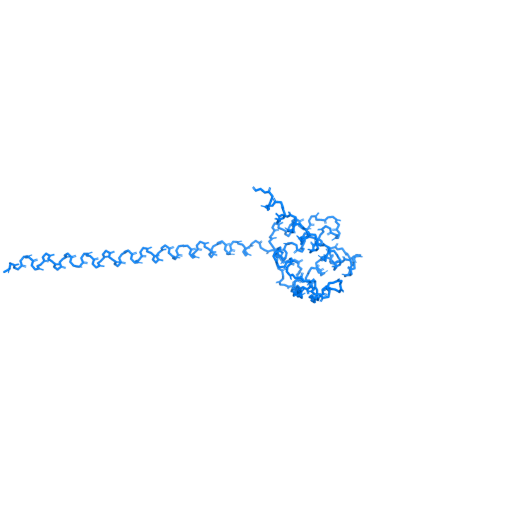N 1
ATOM 521 C CA . LEU A 1 67 ? -8.456 6.690 -8.032 1.00 92.50 67 LEU A CA 1
ATOM 522 C C . LEU A 1 67 ? -7.352 5.964 -8.805 1.00 92.50 67 LEU A C 1
ATOM 524 O O . LEU A 1 67 ? -6.999 6.371 -9.912 1.00 92.50 67 LEU A O 1
ATOM 528 N N . THR A 1 68 ? -6.847 4.858 -8.262 1.00 95.69 68 THR A N 1
ATOM 529 C CA . THR A 1 68 ? -5.851 4.019 -8.936 1.00 95.69 68 THR A CA 1
ATOM 530 C C . THR A 1 68 ? -6.387 3.482 -10.263 1.00 95.69 68 THR A C 1
ATOM 532 O O . THR A 1 68 ? -5.698 3.549 -11.280 1.00 95.69 68 THR A O 1
ATOM 535 N N . ASN A 1 69 ? -7.644 3.036 -10.303 1.00 93.88 69 ASN A N 1
ATOM 536 C CA . ASN A 1 69 ? -8.273 2.523 -11.520 1.00 93.88 69 ASN A CA 1
ATOM 537 C C . ASN A 1 69 ? -8.448 3.562 -12.634 1.00 93.88 69 ASN A C 1
ATOM 539 O O . ASN A 1 69 ? -8.500 3.178 -13.806 1.00 93.88 69 ASN A O 1
ATOM 543 N N . LYS A 1 70 ? -8.473 4.857 -12.305 1.00 95.25 70 LYS A N 1
ATOM 544 C CA . LYS A 1 70 ? -8.514 5.949 -13.292 1.00 95.25 70 LYS A CA 1
ATOM 545 C C . LYS A 1 70 ? -7.160 6.223 -13.958 1.00 95.25 70 LYS A C 1
ATOM 547 O O . LYS A 1 70 ? -7.104 6.992 -14.914 1.00 95.25 70 LYS A O 1
ATOM 552 N N . ALA A 1 71 ? -6.067 5.620 -13.487 1.00 96.56 71 ALA A N 1
ATOM 553 C CA . ALA A 1 71 ? -4.752 5.824 -14.082 1.00 96.56 71 ALA A CA 1
ATOM 554 C C . ALA A 1 71 ? -4.695 5.317 -15.536 1.00 96.56 71 ALA A C 1
ATOM 556 O O . ALA A 1 71 ? -5.032 4.169 -15.828 1.00 96.56 71 ALA A O 1
ATOM 557 N N . THR A 1 72 ? -4.205 6.175 -16.433 1.00 95.94 72 THR A N 1
ATOM 558 C CA . THR A 1 72 ? -4.118 5.921 -17.883 1.00 95.94 72 THR A CA 1
ATOM 559 C C . THR A 1 72 ? -2.799 5.287 -18.321 1.00 95.94 72 THR A C 1
ATOM 561 O O . THR A 1 72 ? -2.685 4.824 -19.452 1.00 95.94 72 THR A O 1
ATOM 564 N N . SER A 1 73 ? -1.793 5.238 -17.442 1.00 97.56 73 SER A N 1
ATOM 565 C CA . SER A 1 73 ? -0.492 4.627 -17.724 1.00 97.56 73 SER A CA 1
ATOM 566 C C . SER A 1 73 ? -0.128 3.577 -16.678 1.00 97.56 73 SER A C 1
ATOM 568 O O . SER A 1 73 ? -0.470 3.714 -15.499 1.00 97.56 73 SER A O 1
ATOM 570 N N . CYS A 1 74 ? 0.636 2.562 -17.094 1.00 97.69 74 CYS A N 1
ATOM 571 C CA . CYS A 1 74 ? 1.146 1.524 -16.196 1.00 97.69 74 CYS A CA 1
ATOM 572 C C . CYS A 1 74 ? 1.965 2.126 -15.044 1.00 97.69 74 CYS A C 1
ATOM 574 O O . CYS A 1 74 ? 1.834 1.701 -13.899 1.00 97.69 74 CYS A O 1
ATOM 576 N N . THR A 1 75 ? 2.799 3.131 -15.319 1.00 97.88 75 THR A N 1
ATOM 577 C CA . THR A 1 75 ? 3.627 3.771 -14.290 1.00 97.88 75 THR A CA 1
ATOM 578 C C . THR A 1 75 ? 2.773 4.498 -13.257 1.00 97.88 75 THR A C 1
ATOM 580 O O . THR A 1 75 ? 2.983 4.300 -12.061 1.00 97.88 75 THR A O 1
ATOM 583 N N . SER A 1 76 ? 1.802 5.308 -13.689 1.00 97.88 76 SER A N 1
ATOM 584 C CA . SER A 1 76 ? 0.901 6.008 -12.766 1.00 97.88 76 SER A CA 1
ATOM 585 C C . SER A 1 76 ? 0.069 5.020 -11.952 1.00 97.88 76 SER A C 1
ATOM 587 O O . SER A 1 76 ? -0.037 5.177 -10.740 1.00 97.88 76 SER A O 1
ATOM 589 N N . PHE A 1 77 ? -0.435 3.959 -12.589 1.00 98.44 77 PHE A N 1
ATOM 590 C CA . PHE A 1 77 ? -1.202 2.912 -11.921 1.00 98.44 77 PHE A CA 1
ATOM 591 C C . PHE A 1 77 ? -0.394 2.213 -10.826 1.00 98.44 77 PHE A C 1
ATOM 593 O O . PHE A 1 77 ? -0.826 2.181 -9.681 1.00 98.44 77 PHE A O 1
ATOM 600 N N . VAL A 1 78 ? 0.810 1.718 -11.140 1.00 98.44 78 VAL A N 1
ATOM 601 C CA . VAL A 1 78 ? 1.663 1.013 -10.166 1.00 98.44 78 VAL A CA 1
ATOM 602 C C . VAL A 1 78 ? 2.027 1.920 -8.995 1.00 98.44 78 VAL A C 1
ATOM 604 O O . VAL A 1 78 ? 2.036 1.472 -7.851 1.00 98.44 78 VAL A O 1
ATOM 607 N N . ARG A 1 79 ? 2.313 3.202 -9.251 1.00 98.00 79 ARG A N 1
ATOM 608 C CA . ARG A 1 79 ? 2.656 4.168 -8.197 1.00 98.00 79 ARG A CA 1
ATOM 609 C C . ARG A 1 79 ? 1.488 4.419 -7.248 1.00 98.00 79 ARG A C 1
ATOM 611 O O . ARG A 1 79 ? 1.709 4.394 -6.040 1.00 98.00 79 ARG A O 1
ATOM 618 N N . SER A 1 80 ? 0.288 4.641 -7.784 1.00 97.69 80 SER A N 1
ATOM 619 C CA . SER A 1 80 ? -0.918 4.835 -6.975 1.00 97.69 80 SER A CA 1
ATOM 620 C C . SER A 1 80 ? -1.286 3.562 -6.219 1.00 97.69 80 SER A C 1
ATOM 622 O O . SER A 1 80 ? -1.483 3.613 -5.010 1.00 97.69 80 SER A O 1
ATOM 624 N N . LEU A 1 81 ? -1.249 2.405 -6.887 1.00 97.75 81 LEU A N 1
ATOM 625 C CA . LEU A 1 81 ? -1.569 1.121 -6.268 1.00 97.75 81 LEU A CA 1
ATOM 626 C C . LEU A 1 81 ? -0.601 0.765 -5.134 1.00 97.75 81 LEU A C 1
ATOM 628 O O . LEU A 1 81 ? -1.020 0.265 -4.097 1.00 97.75 81 LEU A O 1
ATOM 632 N N . THR A 1 82 ? 0.691 1.059 -5.301 1.00 98.00 82 THR A N 1
ATOM 633 C CA . THR A 1 82 ? 1.697 0.825 -4.251 1.00 98.00 82 THR A CA 1
ATOM 634 C C . THR A 1 82 ? 1.356 1.600 -2.977 1.00 98.00 82 THR A C 1
ATOM 636 O O . THR A 1 82 ? 1.467 1.043 -1.891 1.00 98.00 82 THR A O 1
ATOM 639 N N . LEU A 1 83 ? 0.916 2.857 -3.106 1.00 96.94 83 LEU A N 1
ATOM 640 C CA . LEU A 1 83 ? 0.495 3.686 -1.970 1.00 96.94 83 LEU A CA 1
ATOM 641 C C . LEU A 1 83 ? -0.862 3.272 -1.394 1.00 96.94 83 LEU A C 1
ATOM 643 O O . LEU A 1 83 ? -1.107 3.487 -0.217 1.00 96.94 83 LEU A O 1
ATOM 647 N N . ALA A 1 84 ? -1.733 2.680 -2.210 1.00 95.88 84 ALA A N 1
ATOM 648 C CA . ALA A 1 84 ? -3.030 2.187 -1.758 1.00 95.88 84 ALA A CA 1
ATOM 649 C C . ALA A 1 84 ? -2.925 0.878 -0.944 1.00 95.88 84 ALA A C 1
ATOM 651 O O . ALA A 1 84 ? -3.837 0.546 -0.196 1.00 95.88 84 ALA A O 1
ATOM 652 N N . VAL A 1 85 ? -1.830 0.122 -1.106 1.00 96.62 85 VAL A N 1
ATOM 653 C CA . VAL A 1 85 ? -1.627 -1.216 -0.507 1.00 96.62 85 VAL A CA 1
ATOM 654 C C . VAL A 1 85 ? -0.621 -1.211 0.653 1.00 96.62 85 VAL A C 1
ATOM 656 O O . VAL A 1 85 ? -0.675 -2.076 1.541 1.00 96.62 85 VAL A O 1
ATOM 659 N N . PHE A 1 86 ? 0.322 -0.266 0.638 1.00 96.69 86 PHE A N 1
ATOM 660 C CA . PHE A 1 86 ? 1.376 -0.137 1.637 1.00 96.69 86 PHE A CA 1
ATOM 661 C C . PHE A 1 86 ? 1.411 1.261 2.241 1.00 96.69 86 PHE A C 1
ATOM 663 O O . PHE A 1 86 ? 1.491 2.256 1.519 1.00 96.69 86 PHE A O 1
ATOM 670 N N . ASP A 1 87 ? 1.506 1.308 3.566 1.00 94.81 87 ASP A N 1
ATOM 671 C CA . ASP A 1 87 ? 1.764 2.547 4.289 1.00 94.81 87 ASP A CA 1
ATOM 672 C C . ASP A 1 87 ? 3.138 3.114 3.923 1.00 94.81 87 ASP A C 1
ATOM 674 O O . ASP A 1 87 ? 4.113 2.379 3.706 1.00 94.81 87 ASP A O 1
ATOM 678 N N . VAL A 1 88 ? 3.237 4.445 3.906 1.00 95.31 88 VAL A N 1
ATOM 679 C CA . VAL A 1 88 ? 4.477 5.162 3.566 1.00 95.31 88 VAL A CA 1
ATOM 680 C C . VAL A 1 88 ? 5.636 4.723 4.462 1.00 95.31 88 VAL A C 1
ATOM 682 O O . VAL A 1 88 ? 6.733 4.472 3.964 1.00 95.31 88 VAL A O 1
ATOM 685 N N . GLU A 1 89 ? 5.369 4.546 5.753 1.00 94.56 89 GLU A N 1
ATOM 686 C CA . GLU A 1 89 ? 6.315 4.062 6.758 1.00 94.56 89 GLU A CA 1
ATOM 687 C C . GLU A 1 89 ? 6.921 2.695 6.400 1.00 94.56 89 GLU A C 1
ATOM 689 O O . GLU A 1 89 ? 8.139 2.492 6.462 1.00 94.56 89 GLU A O 1
ATOM 694 N N . THR A 1 90 ? 6.081 1.765 5.944 1.00 95.56 90 THR A N 1
ATOM 695 C CA . THR A 1 90 ? 6.520 0.445 5.476 1.00 95.56 90 THR A CA 1
ATOM 696 C C . THR A 1 90 ? 7.386 0.580 4.225 1.00 95.56 90 THR A C 1
ATOM 698 O O . THR A 1 90 ? 8.443 -0.049 4.128 1.00 95.56 90 THR A O 1
ATOM 701 N N . LEU A 1 91 ? 6.989 1.436 3.278 1.00 96.12 91 LEU A N 1
ATOM 702 C CA . LEU A 1 91 ? 7.724 1.655 2.030 1.00 96.12 91 LEU A CA 1
ATOM 703 C C . LEU A 1 91 ? 9.113 2.262 2.264 1.00 96.12 91 LEU A C 1
ATOM 705 O O . LEU A 1 91 ? 10.081 1.842 1.628 1.00 96.12 91 LEU A O 1
ATOM 709 N N . VAL A 1 92 ? 9.257 3.229 3.175 1.00 94.06 92 VAL A N 1
ATOM 710 C CA . VAL A 1 92 ? 10.564 3.857 3.433 1.00 94.06 92 VAL A CA 1
ATOM 711 C C . VAL A 1 92 ? 11.525 2.910 4.156 1.00 94.06 92 VAL A C 1
ATOM 713 O O . VAL A 1 92 ? 12.719 2.914 3.828 1.00 94.06 92 VAL A O 1
ATOM 716 N N . ARG A 1 93 ? 11.016 2.044 5.045 1.00 92.44 93 ARG A N 1
ATOM 717 C CA . ARG A 1 93 ? 11.809 1.052 5.793 1.00 92.44 93 ARG A CA 1
ATOM 718 C C . ARG A 1 93 ? 12.107 -0.239 5.023 1.00 92.44 93 ARG A C 1
ATOM 720 O O . ARG A 1 93 ? 13.076 -0.912 5.354 1.00 92.44 93 ARG A O 1
ATOM 727 N N . SER A 1 94 ? 11.380 -0.536 3.945 1.00 93.31 94 SER A N 1
ATOM 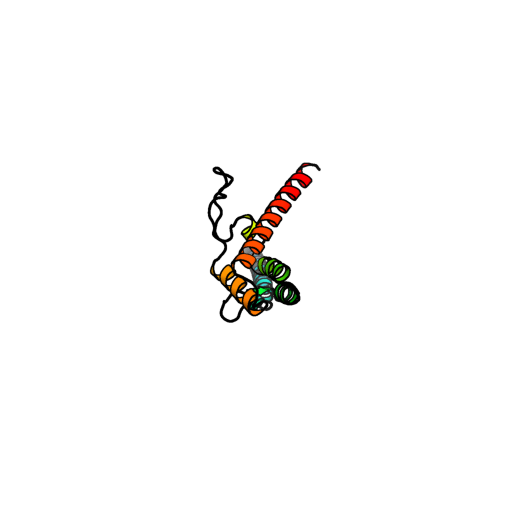728 C CA . SER A 1 94 ? 11.491 -1.815 3.221 1.00 93.31 94 SER A CA 1
ATOM 729 C C . SER A 1 94 ? 12.062 -1.677 1.810 1.00 93.31 94 SER A C 1
ATOM 731 O O . SER A 1 94 ? 11.893 -0.663 1.141 1.00 93.31 94 SER A O 1
ATOM 733 N N . ASN A 1 95 ? 12.719 -2.715 1.302 1.00 93.25 95 ASN A N 1
ATOM 734 C CA . ASN A 1 95 ? 13.075 -2.869 -0.109 1.00 93.25 95 ASN A CA 1
ATOM 735 C C . ASN A 1 95 ? 12.119 -3.856 -0.793 1.00 93.25 95 ASN A C 1
ATOM 737 O O . ASN A 1 95 ? 11.590 -4.754 -0.149 1.00 93.25 95 ASN A O 1
ATOM 741 N N . LEU A 1 96 ? 11.975 -3.780 -2.123 1.00 92.81 96 LEU A N 1
ATOM 742 C CA . LEU A 1 96 ? 11.083 -4.684 -2.869 1.00 92.81 96 LEU A CA 1
ATOM 743 C C . LEU A 1 96 ? 11.333 -6.178 -2.586 1.00 92.81 96 LEU A C 1
ATOM 745 O O . LEU A 1 96 ? 10.390 -6.956 -2.549 1.00 92.81 96 LEU A O 1
ATOM 749 N N . ARG A 1 97 ? 12.597 -6.582 -2.413 1.00 91.38 97 ARG A N 1
ATOM 750 C CA . ARG A 1 97 ? 13.000 -7.972 -2.109 1.00 91.38 97 ARG A CA 1
ATOM 751 C C . ARG A 1 97 ? 13.823 -8.090 -0.821 1.00 91.38 97 ARG A C 1
ATOM 753 O O . ARG A 1 97 ? 14.442 -9.119 -0.579 1.00 91.38 97 ARG A O 1
ATOM 760 N N . GLY A 1 98 ? 13.882 -7.017 -0.035 1.00 88.62 98 GLY A N 1
ATOM 761 C CA . GLY A 1 98 ? 14.766 -6.919 1.122 1.00 88.62 98 GLY A CA 1
ATOM 762 C C . GLY A 1 98 ? 16.247 -6.832 0.751 1.00 88.62 98 GLY A C 1
ATOM 763 O O . GLY A 1 98 ? 16.629 -6.715 -0.417 1.00 88.62 98 GLY A O 1
ATOM 764 N N . GLY A 1 99 ? 17.093 -6.858 1.776 1.00 86.50 99 GLY A N 1
ATOM 765 C CA . GLY A 1 99 ? 18.544 -6.907 1.635 1.00 86.50 99 GLY A CA 1
ATOM 766 C C . GLY A 1 99 ? 19.230 -5.551 1.760 1.00 86.50 99 GLY A C 1
ATOM 767 O O . GLY A 1 99 ? 18.634 -4.539 2.139 1.00 86.50 99 GLY A O 1
ATOM 768 N N . ARG A 1 100 ? 20.534 -5.560 1.480 1.00 80.38 100 ARG A N 1
ATOM 769 C CA . ARG A 1 100 ? 21.429 -4.417 1.669 1.00 80.38 100 ARG A CA 1
ATOM 770 C C . ARG A 1 100 ? 21.616 -3.658 0.359 1.00 80.38 100 ARG A C 1
ATOM 772 O O . ARG A 1 100 ? 21.633 -4.252 -0.721 1.00 80.38 100 ARG A O 1
ATOM 779 N N . ASN A 1 101 ? 21.770 -2.341 0.447 1.00 71.12 101 ASN A N 1
ATOM 780 C CA . ASN A 1 101 ? 22.121 -1.548 -0.723 1.00 71.12 101 ASN A CA 1
ATOM 781 C C . ASN A 1 101 ? 23.553 -1.897 -1.154 1.00 71.12 101 ASN A C 1
ATOM 783 O O . ASN A 1 101 ? 24.492 -1.669 -0.401 1.00 71.12 101 ASN A O 1
ATOM 787 N N . LYS A 1 102 ? 23.739 -2.407 -2.376 1.00 70.19 102 LYS A N 1
ATOM 788 C CA . LYS A 1 102 ? 25.070 -2.796 -2.880 1.00 70.19 102 LYS A CA 1
ATOM 789 C C . LYS A 1 102 ? 26.065 -1.630 -2.941 1.00 70.19 102 LYS A C 1
ATOM 791 O O . LYS A 1 102 ? 27.263 -1.867 -2.951 1.00 70.19 102 LYS A O 1
ATOM 796 N N . ARG A 1 103 ? 25.574 -0.387 -3.009 1.00 70.62 103 ARG A N 1
ATOM 797 C CA . ARG A 1 103 ? 26.405 0.827 -3.093 1.00 70.62 103 ARG A CA 1
ATOM 798 C C . ARG A 1 103 ? 26.809 1.402 -1.734 1.00 70.62 103 ARG A C 1
ATOM 800 O O . ARG A 1 103 ? 27.658 2.279 -1.694 1.00 70.62 103 ARG A O 1
ATOM 807 N N . GLN A 1 104 ? 26.197 0.947 -0.642 1.00 66.50 104 GLN A N 1
ATOM 808 C CA . GLN A 1 104 ? 26.527 1.378 0.716 1.00 66.50 104 GLN A CA 1
ATOM 809 C C . GLN A 1 104 ? 26.823 0.129 1.535 1.00 66.50 104 GLN A C 1
ATOM 811 O O . GLN A 1 104 ? 25.906 -0.508 2.052 1.00 66.50 104 GLN A O 1
ATOM 816 N N . GLN A 1 105 ? 28.104 -0.229 1.609 1.00 59.31 105 GLN A N 1
ATOM 817 C CA . GLN A 1 105 ? 28.558 -1.441 2.291 1.00 59.31 105 GLN A CA 1
ATOM 818 C C . GLN A 1 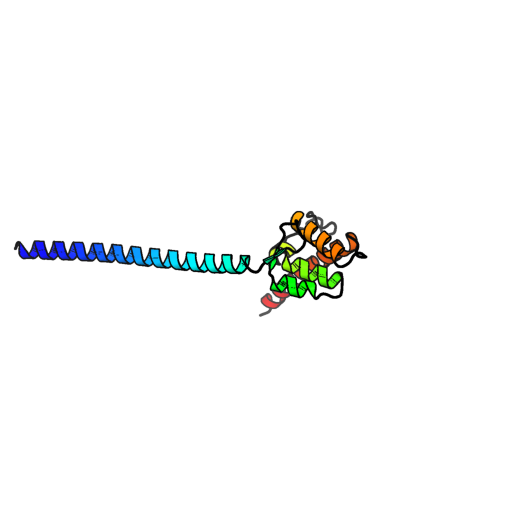105 ? 28.193 -1.418 3.789 1.00 59.31 105 GLN A C 1
ATOM 820 O O . GLN A 1 105 ? 27.790 -2.451 4.318 1.00 59.31 105 GLN A O 1
ATOM 825 N N . ASP A 1 106 ? 28.165 -0.227 4.400 1.00 66.12 106 ASP A N 1
ATOM 826 C CA . ASP A 1 106 ? 27.712 0.011 5.781 1.00 66.12 106 ASP A CA 1
ATOM 827 C C . ASP A 1 106 ? 26.226 0.373 5.915 1.00 66.12 106 ASP A C 1
ATOM 829 O O . ASP A 1 106 ? 25.725 0.573 7.017 1.00 66.12 106 ASP A O 1
ATOM 833 N N . GLY A 1 107 ? 25.470 0.415 4.816 1.00 68.06 107 GLY A N 1
ATOM 834 C CA . GLY A 1 107 ? 24.058 0.791 4.860 1.00 68.06 107 GLY A CA 1
ATOM 835 C C . GLY A 1 107 ? 23.214 -0.197 5.668 1.00 68.06 107 GLY A C 1
ATOM 836 O O . GLY A 1 107 ? 23.466 -1.400 5.645 1.00 68.06 107 GLY A O 1
ATOM 837 N N . GLU A 1 108 ? 22.180 0.285 6.347 1.00 79.56 108 GLU A N 1
ATOM 838 C CA . GLU A 1 108 ? 21.238 -0.568 7.075 1.00 79.56 108 GLU A CA 1
ATOM 839 C C . GLU A 1 108 ? 20.565 -1.588 6.135 1.00 79.56 108 GLU A C 1
ATOM 841 O O . GLU A 1 108 ? 20.137 -1.256 5.017 1.00 79.56 108 GLU A O 1
ATOM 846 N N . ARG A 1 109 ? 20.482 -2.850 6.574 1.00 86.12 109 ARG A N 1
ATOM 847 C CA . ARG A 1 109 ? 19.735 -3.891 5.861 1.00 86.12 109 ARG A CA 1
ATOM 848 C C . ARG A 1 109 ? 18.245 -3.618 6.041 1.00 86.12 109 ARG A C 1
ATOM 850 O O . ARG A 1 109 ? 17.790 -3.453 7.161 1.00 86.12 109 ARG A O 1
ATOM 857 N N . LYS A 1 110 ? 17.501 -3.600 4.937 1.00 88.75 110 LYS A N 1
ATOM 858 C CA . LYS A 1 110 ? 16.055 -3.363 4.955 1.00 88.75 110 LYS A CA 1
ATOM 859 C C . LYS A 1 110 ? 15.282 -4.640 4.684 1.00 88.75 110 LYS A C 1
ATOM 861 O O . LYS A 1 110 ? 15.736 -5.483 3.899 1.00 88.75 110 LYS A O 1
ATOM 866 N N . ASP A 1 111 ? 14.107 -4.734 5.285 1.00 92.69 111 ASP A N 1
ATOM 867 C CA . ASP A 1 111 ? 13.206 -5.867 5.108 1.00 92.69 111 ASP A CA 1
ATOM 868 C C . ASP A 1 111 ? 12.588 -5.892 3.713 1.00 92.69 111 ASP A C 1
ATOM 870 O O . ASP A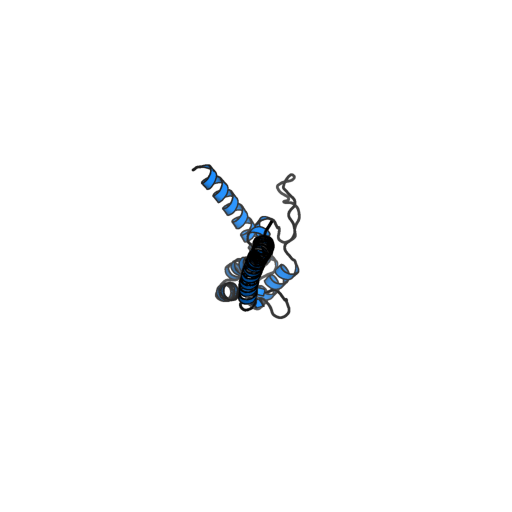 1 111 ? 12.608 -4.906 2.971 1.00 92.69 111 ASP A O 1
ATOM 874 N N . GLY A 1 112 ? 12.107 -7.067 3.314 1.00 94.81 112 GLY A N 1
ATOM 875 C CA . GLY A 1 112 ? 11.328 -7.221 2.093 1.00 94.81 112 GLY A CA 1
ATOM 876 C C . GLY A 1 112 ? 9.914 -6.694 2.276 1.00 94.81 112 GLY A C 1
ATOM 877 O O . GLY A 1 112 ? 9.338 -6.841 3.349 1.00 94.81 112 GLY A O 1
ATOM 878 N N . LEU A 1 113 ? 9.336 -6.123 1.219 1.00 97.12 113 LEU A N 1
ATOM 879 C CA . LEU A 1 113 ? 7.889 -5.939 1.178 1.00 97.12 113 LEU A CA 1
ATOM 880 C C . LEU A 1 113 ? 7.184 -7.297 1.252 1.00 97.12 113 LEU A C 1
ATOM 882 O O . LEU A 1 113 ? 7.698 -8.295 0.740 1.00 97.12 113 LEU A O 1
ATOM 886 N N . ASP A 1 114 ? 5.988 -7.295 1.839 1.00 97.00 114 ASP A N 1
ATOM 887 C CA . ASP A 1 114 ? 5.084 -8.444 1.850 1.00 97.00 114 ASP A CA 1
ATOM 888 C C . ASP A 1 114 ? 4.921 -8.992 0.424 1.00 97.00 114 ASP A C 1
ATOM 890 O O . ASP A 1 114 ? 4.456 -8.297 -0.490 1.00 97.00 114 ASP A O 1
ATOM 894 N N . SER A 1 115 ? 5.346 -10.240 0.230 1.00 96.56 115 SER A N 1
ATOM 895 C CA . SER A 1 115 ? 5.366 -10.877 -1.080 1.00 96.56 115 SER A CA 1
ATOM 896 C C . SER A 1 115 ? 3.960 -11.072 -1.636 1.00 96.56 115 SER A C 1
ATOM 898 O O . SER A 1 115 ? 3.769 -10.868 -2.833 1.00 96.56 115 SER A O 1
ATOM 900 N N . THR A 1 116 ? 2.970 -11.391 -0.801 1.00 97.62 116 THR A N 1
ATOM 901 C CA . THR A 1 116 ? 1.561 -11.545 -1.189 1.00 97.62 116 THR A CA 1
ATOM 902 C C . THR A 1 116 ? 1.027 -10.238 -1.762 1.00 97.62 116 THR A C 1
ATOM 904 O O . THR A 1 116 ? 0.515 -10.211 -2.883 1.00 97.62 116 THR A O 1
ATOM 907 N N . LYS A 1 117 ? 1.247 -9.122 -1.056 1.00 98.00 117 LYS A N 1
ATOM 908 C CA . LYS A 1 117 ? 0.866 -7.781 -1.527 1.00 98.00 117 LYS A CA 1
ATOM 909 C C . LYS A 1 117 ? 1.580 -7.405 -2.824 1.00 98.00 117 LYS A C 1
ATOM 911 O O . LYS A 1 117 ? 0.955 -6.913 -3.762 1.00 98.00 117 LYS A O 1
ATOM 916 N N . VAL A 1 118 ? 2.880 -7.683 -2.924 1.00 97.94 118 VAL A N 1
ATOM 917 C CA . VAL A 1 118 ? 3.659 -7.442 -4.149 1.00 97.94 118 VAL A CA 1
ATOM 918 C C . VAL A 1 118 ? 3.139 -8.284 -5.324 1.00 97.94 118 VAL A C 1
ATOM 920 O O . VAL A 1 118 ? 3.014 -7.773 -6.439 1.00 97.94 118 VAL A O 1
ATOM 923 N N . HIS A 1 119 ? 2.809 -9.557 -5.102 1.00 97.94 119 HIS A N 1
ATOM 924 C CA . HIS A 1 119 ? 2.237 -10.440 -6.118 1.00 97.94 119 HIS A CA 1
ATOM 925 C C . HIS A 1 119 ? 0.868 -9.956 -6.596 1.00 97.94 119 HIS A C 1
ATOM 927 O O . HIS A 1 119 ? 0.637 -9.931 -7.806 1.00 97.94 119 HIS A O 1
ATOM 933 N N . ALA A 1 120 ? 0.014 -9.492 -5.684 1.00 98.25 120 ALA A N 1
ATOM 934 C CA . ALA A 1 120 ? -1.274 -8.901 -6.024 1.00 98.25 120 ALA A CA 1
ATOM 935 C C . ALA A 1 120 ? -1.117 -7.638 -6.889 1.00 98.25 120 ALA A C 1
ATOM 937 O O . ALA A 1 120 ? -1.807 -7.498 -7.896 1.00 98.25 120 ALA A O 1
ATOM 938 N N . ILE A 1 121 ? -0.142 -6.769 -6.586 1.00 98.31 121 ILE A N 1
ATOM 939 C CA . ILE A 1 121 ? 0.179 -5.599 -7.423 1.00 98.31 121 ILE A CA 1
ATOM 940 C C . ILE A 1 121 ? 0.617 -6.028 -8.828 1.00 98.31 121 ILE A C 1
ATOM 942 O O . ILE A 1 121 ? 0.159 -5.446 -9.815 1.00 98.31 121 ILE A O 1
ATOM 946 N N . TYR A 1 122 ? 1.483 -7.042 -8.948 1.00 98.38 122 TYR A N 1
ATOM 947 C CA . TYR A 1 122 ? 1.872 -7.570 -10.259 1.00 98.38 122 TYR A CA 1
ATOM 948 C C . TYR A 1 122 ? 0.659 -8.091 -11.032 1.00 98.38 122 TYR A C 1
ATOM 950 O O . TYR A 1 122 ? 0.501 -7.745 -12.200 1.00 98.38 122 TYR A O 1
ATOM 958 N N . ALA A 1 123 ? -0.193 -8.893 -10.394 1.00 98.19 123 ALA A N 1
ATOM 959 C CA . ALA A 1 123 ? -1.361 -9.491 -11.028 1.00 98.19 123 ALA A CA 1
ATOM 960 C C . ALA A 1 123 ? -2.383 -8.430 -11.472 1.00 98.19 123 ALA A C 1
ATOM 962 O O . ALA A 1 123 ? -2.774 -8.411 -12.639 1.00 98.19 123 ALA A O 1
ATOM 963 N N . ALA A 1 124 ? -2.726 -7.482 -10.593 1.00 98.00 124 ALA A N 1
ATOM 964 C CA . ALA A 1 124 ? -3.603 -6.353 -10.902 1.00 98.00 124 ALA A CA 1
ATOM 965 C C . ALA A 1 124 ? -3.070 -5.513 -12.074 1.00 98.00 124 ALA A C 1
ATOM 967 O O . ALA A 1 124 ? -3.812 -5.143 -12.985 1.00 98.00 124 ALA A O 1
ATOM 968 N N . THR A 1 125 ? -1.762 -5.241 -12.080 1.00 98.31 125 THR A N 1
ATOM 969 C CA . THR A 1 125 ? -1.140 -4.433 -13.134 1.00 98.31 125 THR A CA 1
ATOM 970 C C . THR A 1 125 ? -1.130 -5.159 -14.472 1.00 98.31 125 THR A C 1
ATOM 972 O O . THR A 1 125 ? -1.472 -4.552 -15.480 1.00 98.31 125 THR A O 1
ATOM 975 N N . LEU A 1 126 ? -0.763 -6.443 -14.496 1.00 98.25 126 LEU A N 1
ATOM 976 C CA . LEU A 1 126 ? -0.731 -7.237 -15.728 1.00 98.25 126 LEU A CA 1
ATOM 977 C C . LEU A 1 126 ? -2.137 -7.476 -16.294 1.00 98.25 126 LEU A C 1
ATOM 979 O O . LEU A 1 126 ? -2.290 -7.536 -17.509 1.00 98.25 126 LEU A O 1
ATOM 983 N N . ALA A 1 127 ? -3.160 -7.549 -15.438 1.00 97.56 127 ALA A N 1
ATOM 984 C CA . ALA A 1 127 ? -4.551 -7.631 -15.874 1.00 97.56 127 ALA A CA 1
ATOM 985 C C . ALA A 1 127 ? -5.011 -6.349 -16.593 1.00 97.56 127 ALA A C 1
ATOM 987 O O . ALA A 1 127 ? -5.679 -6.425 -17.620 1.00 97.56 127 ALA A O 1
ATOM 988 N N . LYS A 1 128 ? -4.635 -5.166 -16.083 1.00 97.38 128 LYS A N 1
ATOM 989 C CA . LYS A 1 128 ? -5.020 -3.873 -16.679 1.00 97.38 128 LYS A CA 1
ATOM 990 C C . LYS A 1 128 ? -4.123 -3.446 -17.846 1.00 97.38 128 LYS A C 1
ATOM 992 O O . LYS A 1 128 ? -4.599 -2.823 -18.790 1.00 97.38 128 LYS A O 1
ATOM 997 N N . PHE A 1 129 ? -2.832 -3.767 -17.783 1.00 97.75 129 PHE A N 1
ATOM 998 C CA . PHE A 1 129 ? -1.819 -3.416 -18.781 1.00 97.75 129 PHE A CA 1
ATOM 999 C C . PHE A 1 129 ? -1.075 -4.678 -19.245 1.00 97.75 129 PHE A C 1
ATOM 1001 O O . PHE A 1 129 ? 0.040 -4.938 -18.782 1.00 97.75 129 PHE A O 1
ATOM 1008 N N . PRO A 1 130 ? -1.646 -5.453 -20.186 1.00 96.81 130 PRO A N 1
ATOM 1009 C CA . PRO A 1 130 ? -1.080 -6.739 -20.604 1.00 96.81 130 PRO A CA 1
ATOM 1010 C C . PRO A 1 130 ? 0.317 -6.653 -21.233 1.00 96.81 130 PRO A C 1
ATOM 1012 O O . PRO A 1 130 ? 1.066 -7.623 -21.223 1.00 96.81 130 PRO A O 1
ATOM 1015 N N . THR A 1 131 ? 0.688 -5.490 -21.776 1.00 96.94 131 THR A N 1
ATOM 1016 C CA . THR A 1 131 ? 2.007 -5.246 -22.380 1.00 96.94 131 THR A CA 1
ATOM 1017 C C . THR A 1 131 ? 3.094 -4.912 -21.357 1.00 96.94 131 THR A C 1
ATOM 1019 O O . THR A 1 131 ? 4.271 -4.833 -21.712 1.00 96.94 131 THR A O 1
ATOM 1022 N N . ALA A 1 132 ? 2.730 -4.693 -20.090 1.00 97.50 132 ALA A N 1
ATOM 1023 C CA . ALA A 1 132 ? 3.686 -4.398 -19.036 1.00 97.50 132 ALA A CA 1
ATOM 1024 C C . ALA A 1 132 ? 4.509 -5.639 -18.670 1.00 97.50 132 ALA A C 1
ATOM 1026 O O . ALA A 1 132 ? 4.033 -6.771 -18.679 1.00 97.50 132 ALA A O 1
ATOM 1027 N N . THR A 1 133 ? 5.756 -5.422 -18.264 1.00 97.75 133 THR A N 1
ATOM 1028 C CA . THR A 1 133 ? 6.627 -6.495 -17.770 1.00 97.75 133 THR A CA 1
ATOM 1029 C C . THR A 1 133 ? 6.800 -6.415 -16.257 1.00 97.75 133 THR A C 1
ATOM 1031 O O . THR A 1 133 ? 6.867 -5.330 -15.672 1.00 97.75 133 THR A O 1
ATOM 1034 N N . LYS A 1 134 ? 6.992 -7.568 -15.599 1.00 96.94 134 LYS A N 1
ATOM 1035 C CA . LYS A 1 134 ? 7.317 -7.620 -14.158 1.00 96.94 134 LYS A CA 1
ATOM 1036 C C . LYS A 1 134 ? 8.547 -6.771 -13.805 1.00 96.94 134 LYS A C 1
ATOM 1038 O O . LYS A 1 134 ? 8.590 -6.167 -12.738 1.00 96.94 134 LYS A O 1
ATOM 1043 N N . SER A 1 135 ? 9.526 -6.683 -14.708 1.00 96.81 135 SER A N 1
ATOM 1044 C CA . SER A 1 135 ? 10.717 -5.843 -14.523 1.00 96.81 135 SER A CA 1
ATOM 1045 C C . SER A 1 135 ? 10.366 -4.352 -14.452 1.00 96.81 135 SER A C 1
ATOM 1047 O O . SER A 1 135 ? 10.772 -3.663 -13.515 1.00 96.81 135 SER A O 1
ATOM 1049 N N . GLN A 1 136 ? 9.548 -3.856 -15.388 1.00 97.31 136 GLN A N 1
ATOM 1050 C CA . GLN A 1 136 ? 9.094 -2.461 -15.396 1.00 97.31 136 GLN A CA 1
ATOM 1051 C C . GLN A 1 136 ? 8.264 -2.120 -14.153 1.00 97.31 136 GLN A C 1
ATOM 1053 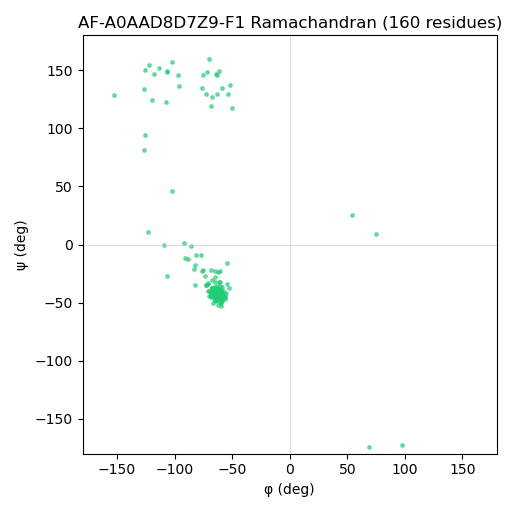O O . GLN A 1 136 ? 8.465 -1.065 -13.545 1.00 97.31 136 GLN A O 1
ATOM 1058 N N . ILE A 1 137 ? 7.376 -3.029 -13.740 1.00 98.25 137 ILE A N 1
ATOM 1059 C CA . ILE A 1 137 ? 6.547 -2.865 -12.539 1.00 98.25 137 ILE A CA 1
ATOM 1060 C C . ILE A 1 137 ? 7.441 -2.785 -11.292 1.00 98.25 137 ILE A C 1
ATOM 1062 O O . ILE A 1 137 ? 7.379 -1.807 -10.549 1.00 98.25 137 ILE A O 1
ATOM 1066 N N . GLY A 1 138 ? 8.349 -3.749 -11.104 1.00 97.62 138 GLY A N 1
ATOM 1067 C CA . GLY A 1 138 ? 9.272 -3.763 -9.966 1.00 97.62 138 GLY A CA 1
ATOM 1068 C C . GLY A 1 138 ? 10.209 -2.550 -9.929 1.00 97.62 138 GLY A C 1
ATOM 1069 O O . GLY A 1 138 ? 10.468 -1.991 -8.862 1.00 97.62 138 GLY A O 1
ATOM 1070 N N . SER A 1 139 ? 10.685 -2.090 -11.090 1.00 97.50 139 SER A N 1
ATOM 1071 C CA . SER A 1 139 ? 11.485 -0.863 -11.204 1.00 97.50 139 SER A CA 1
ATOM 1072 C C . SER A 1 139 ? 10.690 0.377 -10.782 1.00 97.50 139 SER A C 1
ATOM 1074 O O . SER A 1 139 ? 11.200 1.227 -10.051 1.00 97.50 139 SER A O 1
ATOM 1076 N N . THR A 1 140 ? 9.412 0.448 -11.162 1.00 98.25 140 THR A N 1
ATOM 1077 C CA . THR A 1 140 ? 8.512 1.543 -10.774 1.00 98.25 140 THR A CA 1
ATOM 1078 C C . THR A 1 140 ? 8.273 1.580 -9.262 1.00 98.25 140 THR A C 1
ATOM 1080 O O . THR A 1 140 ? 8.358 2.656 -8.668 1.00 98.25 140 THR A O 1
ATOM 1083 N N . ILE A 1 141 ? 8.055 0.422 -8.625 1.00 98.06 141 ILE A N 1
ATOM 1084 C CA . ILE A 1 141 ? 7.915 0.313 -7.160 1.00 98.06 141 ILE A CA 1
ATOM 1085 C C . ILE A 1 141 ? 9.188 0.814 -6.465 1.00 98.06 141 ILE A C 1
ATOM 1087 O O . ILE A 1 141 ? 9.128 1.689 -5.602 1.00 98.06 141 ILE A O 1
ATOM 1091 N N . ASN A 1 142 ? 10.360 0.325 -6.884 1.00 95.88 142 ASN A N 1
ATOM 1092 C CA . ASN A 1 142 ? 11.641 0.750 -6.310 1.00 95.88 142 ASN A CA 1
ATOM 1093 C C . ASN A 1 142 ? 11.885 2.254 -6.470 1.00 95.88 142 ASN A C 1
ATOM 1095 O O . ASN A 1 142 ? 12.366 2.902 -5.540 1.00 95.88 142 ASN A O 1
ATOM 1099 N N . ARG A 1 143 ? 11.538 2.822 -7.632 1.00 97.00 143 ARG A N 1
ATOM 1100 C CA . ARG A 1 143 ? 11.647 4.265 -7.867 1.00 97.00 143 ARG A CA 1
ATOM 1101 C C . ARG A 1 143 ? 10.754 5.044 -6.905 1.00 97.00 143 ARG A C 1
ATOM 1103 O O . ARG A 1 143 ? 11.227 5.994 -6.291 1.00 97.00 143 ARG A O 1
ATOM 1110 N N . LYS A 1 144 ? 9.505 4.609 -6.710 1.00 97.31 144 LYS A N 1
ATOM 1111 C CA . LYS A 1 144 ? 8.586 5.246 -5.759 1.00 97.31 144 LYS A CA 1
ATOM 1112 C C . LYS A 1 144 ? 9.121 5.199 -4.324 1.00 97.31 144 LYS A C 1
ATOM 1114 O O . LYS A 1 144 ? 9.091 6.215 -3.639 1.00 97.31 144 LYS A O 1
ATOM 1119 N N . ILE A 1 145 ? 9.668 4.064 -3.890 1.00 95.81 145 ILE A N 1
ATOM 1120 C CA . ILE A 1 145 ? 10.322 3.935 -2.578 1.00 95.81 145 ILE A CA 1
ATOM 1121 C C . ILE A 1 145 ? 11.500 4.914 -2.446 1.00 95.81 145 ILE A C 1
ATOM 1123 O O . ILE A 1 145 ? 11.635 5.601 -1.433 1.00 95.81 145 ILE A O 1
ATOM 1127 N N . ALA A 1 146 ? 12.356 5.002 -3.468 1.00 93.94 146 ALA A N 1
ATOM 1128 C CA . ALA A 1 146 ? 13.504 5.906 -3.463 1.00 93.94 146 ALA A CA 1
ATOM 1129 C C . ALA A 1 146 ? 13.083 7.383 -3.370 1.00 93.94 146 ALA A C 1
ATOM 1131 O O . ALA A 1 146 ? 13.687 8.139 -2.609 1.00 93.94 146 ALA A O 1
ATOM 1132 N N . GLU A 1 147 ? 12.031 7.773 -4.093 1.00 95.69 147 GLU A N 1
ATOM 1133 C CA . GLU A 1 147 ? 11.443 9.113 -4.024 1.00 95.69 147 GLU A CA 1
ATOM 1134 C C . GLU A 1 147 ? 10.883 9.428 -2.633 1.00 95.69 147 GLU A C 1
ATOM 1136 O O . GLU A 1 147 ? 11.178 10.490 -2.096 1.00 95.69 147 GLU A O 1
ATOM 1141 N N . LEU A 1 148 ? 10.126 8.507 -2.020 1.00 95.88 148 LEU A N 1
ATOM 1142 C CA . LEU A 1 148 ? 9.581 8.699 -0.669 1.00 95.88 148 LEU A CA 1
ATOM 1143 C C . LEU A 1 148 ? 10.698 8.941 0.350 1.00 95.88 148 LEU A C 1
ATOM 1145 O O . LEU A 1 148 ? 10.648 9.900 1.113 1.00 95.88 148 LEU A O 1
ATOM 1149 N N . ARG A 1 149 ? 11.759 8.130 0.301 1.00 93.44 149 ARG A N 1
ATOM 1150 C CA . ARG A 1 149 ? 12.932 8.297 1.173 1.00 93.44 149 ARG A CA 1
ATOM 1151 C C . ARG A 1 149 ? 13.647 9.623 0.941 1.00 93.44 149 ARG A C 1
ATOM 1153 O O . ARG A 1 149 ? 14.184 10.203 1.875 1.00 93.44 149 ARG A O 1
ATOM 1160 N N . HIS A 1 150 ? 13.732 10.061 -0.311 1.00 93.06 150 HIS A N 1
ATOM 1161 C CA . HIS A 1 150 ? 14.344 11.340 -0.647 1.00 93.06 150 HIS A CA 1
ATOM 1162 C C . HIS A 1 150 ? 13.519 12.517 -0.121 1.00 93.06 150 HIS A C 1
ATOM 1164 O O . HIS A 1 150 ? 14.091 13.441 0.446 1.00 93.06 150 HIS A O 1
ATOM 1170 N N . ASN A 1 151 ? 12.195 12.460 -0.255 1.00 92.94 151 ASN A N 1
ATOM 1171 C CA . ASN A 1 151 ? 11.305 13.503 0.246 1.00 92.94 151 ASN A CA 1
ATOM 1172 C C . ASN A 1 151 ? 11.297 13.567 1.776 1.00 92.94 151 ASN A C 1
ATOM 1174 O O . ASN A 1 151 ? 11.305 14.665 2.316 1.00 92.94 151 ASN A O 1
ATOM 1178 N N . LEU A 1 152 ? 11.360 12.418 2.460 1.00 90.75 152 LEU A N 1
ATOM 1179 C CA . LEU A 1 152 ? 11.464 12.366 3.920 1.00 90.75 152 LEU A CA 1
ATOM 1180 C C . LEU A 1 152 ? 12.724 13.090 4.419 1.00 90.75 152 LEU A C 1
ATOM 1182 O O . LEU A 1 152 ? 12.627 13.995 5.235 1.00 90.75 152 LEU A O 1
ATOM 1186 N N . ARG A 1 153 ? 13.891 12.793 3.826 1.00 88.81 153 ARG A N 1
ATOM 1187 C CA . ARG A 1 153 ? 15.149 13.479 4.176 1.00 88.81 153 ARG A CA 1
ATOM 1188 C C . ARG A 1 153 ? 15.091 14.992 3.963 1.00 88.81 153 ARG A C 1
ATOM 1190 O O . ARG A 1 153 ? 15.695 15.723 4.732 1.00 88.81 153 ARG A O 1
ATOM 1197 N N . LYS A 1 154 ? 14.402 15.452 2.913 1.00 88.88 154 LYS A N 1
ATOM 1198 C CA . LYS A 1 154 ? 14.219 16.889 2.658 1.00 88.88 154 LYS A CA 1
ATOM 1199 C C . LYS A 1 154 ?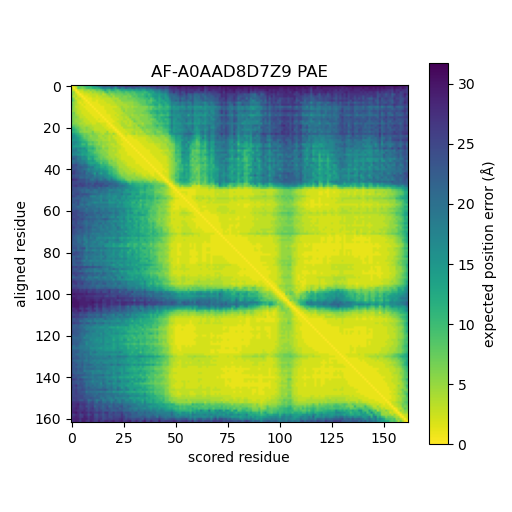 13.345 17.557 3.721 1.00 88.88 154 LYS A C 1
ATOM 1201 O O . LYS A 1 154 ? 13.663 18.646 4.172 1.00 88.88 154 LYS A O 1
ATOM 1206 N N . GLN A 1 155 ? 12.276 16.893 4.155 1.00 85.31 155 GLN A N 1
ATOM 1207 C CA . GLN A 1 155 ? 11.424 17.426 5.220 1.00 85.31 155 GLN A CA 1
ATOM 1208 C C . GLN A 1 155 ? 12.176 17.559 6.550 1.00 85.31 155 GLN A C 1
ATOM 1210 O O . GLN A 1 155 ? 11.943 18.520 7.277 1.00 85.31 155 GLN A O 1
ATOM 1215 N N . ASP A 1 156 ? 13.085 16.631 6.854 1.00 81.12 156 ASP A N 1
ATOM 1216 C CA . ASP A 1 156 ? 13.907 16.701 8.068 1.00 81.12 156 ASP A CA 1
ATOM 1217 C C . ASP A 1 156 ? 14.902 17.875 8.027 1.00 81.12 156 ASP A C 1
ATOM 1219 O O . ASP A 1 156 ? 15.125 18.535 9.043 1.00 81.12 156 ASP A O 1
ATOM 1223 N N . THR A 1 157 ? 15.476 18.179 6.855 1.00 78.50 157 THR A N 1
ATOM 1224 C CA . THR A 1 157 ? 16.382 19.330 6.695 1.00 78.50 157 THR A CA 1
ATOM 1225 C C . THR A 1 157 ? 15.654 20.666 6.787 1.00 78.50 157 THR A C 1
ATOM 1227 O O . THR A 1 157 ? 16.168 21.588 7.418 1.00 78.50 157 THR A O 1
ATOM 1230 N N . ASP A 1 158 ? 14.454 20.760 6.210 1.00 74.94 158 ASP A N 1
ATOM 1231 C CA . ASP A 1 158 ? 13.664 21.995 6.222 1.00 74.94 158 ASP A CA 1
ATOM 1232 C C . ASP A 1 158 ? 13.195 22.330 7.650 1.00 74.94 158 ASP A C 1
ATOM 1234 O O . ASP A 1 158 ? 13.329 23.464 8.090 1.00 74.94 158 ASP A O 1
ATOM 1238 N N . LYS A 1 159 ? 12.766 21.327 8.432 1.00 71.00 159 LYS A N 1
ATOM 1239 C CA . LYS A 1 159 ? 12.364 21.504 9.843 1.00 71.00 159 LYS A CA 1
ATOM 1240 C C . LYS A 1 159 ? 13.506 21.845 10.801 1.00 71.00 159 LYS A C 1
ATOM 1242 O O . LYS A 1 159 ? 13.243 22.326 11.892 1.00 71.00 159 LYS A O 1
ATOM 1247 N N . SER A 1 160 ? 14.750 21.535 10.438 1.00 66.56 160 SER A N 1
ATOM 1248 C CA . SER A 1 160 ? 15.925 21.831 11.274 1.00 66.56 160 SER A CA 1
ATOM 1249 C C . SER A 1 160 ? 16.472 23.250 11.049 1.00 66.56 160 SER A C 1
ATOM 1251 O O . SER A 1 160 ? 17.476 23.610 11.659 1.00 66.56 160 SER A O 1
ATOM 1253 N N . SER A 1 161 ? 15.863 24.013 10.133 1.00 62.12 161 SER A N 1
ATOM 1254 C CA . SER A 1 161 ? 16.305 25.351 9.713 1.00 62.12 161 SER A CA 1
ATOM 1255 C C . SER A 1 161 ? 15.379 26.487 10.189 1.00 62.12 161 SER A C 1
ATOM 1257 O O . SER A 1 161 ? 15.687 27.645 9.907 1.00 62.12 161 SER A O 1
ATOM 1259 N N . ASP A 1 162 ? 14.298 26.154 10.905 1.00 48.78 162 ASP A N 1
ATOM 1260 C CA . ASP A 1 162 ? 13.360 27.068 11.585 1.00 48.78 162 ASP A CA 1
ATOM 1261 C C . ASP A 1 162 ? 13.593 27.050 13.108 1.00 48.78 162 ASP A C 1
ATOM 1263 O O . ASP A 1 162 ? 13.463 28.123 13.743 1.00 48.78 162 ASP A O 1
#